Protein AF-A0A7C1MSL2-F1 (afdb_monomer)

Mean predicted aligned error: 13.47 Å

Structure (mmCIF, N/CA/C/O backbone):
data_AF-A0A7C1MSL2-F1
#
_entry.id   AF-A0A7C1MSL2-F1
#
loop_
_atom_site.group_PDB
_atom_site.id
_atom_site.type_symbol
_atom_site.label_atom_id
_atom_site.label_alt_id
_atom_site.label_comp_id
_atom_site.label_asym_id
_atom_site.label_entity_id
_atom_site.label_seq_id
_atom_site.pdbx_PDB_ins_code
_atom_site.Cartn_x
_atom_site.Cartn_y
_atom_site.Cartn_z
_atom_site.occupancy
_atom_site.B_iso_or_equiv
_atom_site.auth_seq_id
_atom_site.auth_comp_id
_atom_site.auth_asym_id
_atom_site.auth_atom_id
_atom_site.pdbx_PDB_model_num
ATOM 1 N N . MET A 1 1 ? 14.951 -1.643 2.857 1.00 70.31 1 MET A N 1
ATOM 2 C CA . MET A 1 1 ? 14.521 -2.609 1.813 1.00 70.31 1 MET A CA 1
ATOM 3 C C . MET A 1 1 ? 13.080 -3.110 1.980 1.00 70.31 1 MET A C 1
ATOM 5 O O . MET A 1 1 ? 12.316 -2.997 1.028 1.00 70.31 1 MET A O 1
ATOM 9 N N . LEU A 1 2 ? 12.665 -3.615 3.154 1.00 81.56 2 LEU A N 1
ATOM 10 C CA . LEU A 1 2 ? 11.317 -4.188 3.355 1.00 81.56 2 LEU A CA 1
ATOM 11 C C . LEU A 1 2 ? 10.167 -3.190 3.110 1.00 81.56 2 LEU A C 1
ATOM 13 O O . LEU A 1 2 ? 9.218 -3.515 2.404 1.00 81.56 2 LEU A O 1
ATOM 17 N N . SER A 1 3 ? 10.296 -1.954 3.607 1.00 85.75 3 SER A N 1
ATOM 18 C CA . SER A 1 3 ? 9.312 -0.878 3.386 1.00 85.75 3 SER A CA 1
ATOM 19 C C . SER A 1 3 ? 9.026 -0.636 1.896 1.00 85.75 3 SER A C 1
ATOM 21 O O . SER A 1 3 ? 7.871 -0.541 1.483 1.00 85.75 3 SER A O 1
ATOM 23 N N . ARG A 1 4 ? 10.066 -0.656 1.049 1.00 89.25 4 ARG A N 1
ATOM 24 C CA . ARG A 1 4 ? 9.909 -0.461 -0.398 1.00 89.25 4 ARG A CA 1
ATOM 25 C C . ARG A 1 4 ? 9.137 -1.603 -1.052 1.00 89.25 4 ARG A C 1
ATOM 27 O O . ARG A 1 4 ? 8.290 -1.346 -1.897 1.00 89.25 4 ARG A O 1
ATOM 34 N N . ARG A 1 5 ? 9.369 -2.849 -0.624 1.00 88.12 5 ARG A N 1
ATOM 35 C CA . ARG A 1 5 ? 8.608 -4.019 -1.099 1.00 88.12 5 ARG A CA 1
ATOM 36 C C . ARG A 1 5 ? 7.131 -3.942 -0.699 1.00 88.12 5 ARG A C 1
ATOM 38 O O . ARG A 1 5 ? 6.275 -4.275 -1.508 1.00 88.12 5 ARG A O 1
ATOM 45 N N . ILE A 1 6 ? 6.828 -3.450 0.505 1.00 88.00 6 ILE A N 1
ATOM 46 C CA . ILE A 1 6 ? 5.444 -3.226 0.958 1.00 88.00 6 ILE A CA 1
ATOM 47 C C . ILE A 1 6 ? 4.762 -2.140 0.112 1.00 88.00 6 ILE A C 1
ATOM 49 O O . ILE A 1 6 ? 3.626 -2.332 -0.310 1.00 88.00 6 ILE A O 1
ATOM 53 N N . GLN A 1 7 ? 5.455 -1.035 -0.187 1.00 89.50 7 GLN A N 1
ATOM 54 C CA . GLN A 1 7 ? 4.930 0.018 -1.067 1.00 89.50 7 GLN A CA 1
ATOM 55 C C . GLN A 1 7 ? 4.632 -0.503 -2.477 1.00 89.50 7 GLN A C 1
ATOM 57 O O . GLN A 1 7 ? 3.566 -0.218 -3.011 1.00 89.50 7 GLN A O 1
ATOM 62 N N . VAL A 1 8 ? 5.528 -1.311 -3.053 1.00 91.56 8 VAL A N 1
ATOM 63 C CA . VAL A 1 8 ? 5.292 -1.963 -4.353 1.00 91.56 8 VAL A CA 1
ATOM 64 C C . VAL A 1 8 ? 4.060 -2.861 -4.297 1.00 91.56 8 VAL A C 1
ATOM 66 O O . VAL A 1 8 ? 3.193 -2.752 -5.154 1.00 91.56 8 VAL A O 1
ATOM 69 N N . ALA A 1 9 ? 3.947 -3.712 -3.274 1.00 88.56 9 ALA A N 1
ATOM 70 C CA . ALA A 1 9 ? 2.794 -4.593 -3.117 1.00 88.56 9 ALA A CA 1
ATOM 71 C C . ALA A 1 9 ? 1.479 -3.808 -2.959 1.00 88.56 9 ALA A C 1
ATOM 73 O O . ALA A 1 9 ? 0.460 -4.223 -3.505 1.00 88.56 9 ALA A O 1
ATOM 74 N N . LYS A 1 10 ? 1.500 -2.666 -2.255 1.00 87.69 10 LYS A N 1
ATOM 75 C CA . LYS A 1 10 ? 0.353 -1.749 -2.159 1.00 87.69 10 LYS A CA 1
ATOM 76 C C . LYS A 1 10 ? -0.036 -1.224 -3.544 1.00 87.69 10 LYS A C 1
ATOM 78 O O . LYS A 1 10 ? -1.185 -1.388 -3.933 1.00 87.69 10 LYS A O 1
ATOM 83 N N . MET A 1 11 ? 0.925 -0.688 -4.297 1.00 90.00 11 MET A N 1
ATOM 84 C CA . MET A 1 11 ? 0.666 -0.127 -5.626 1.00 90.00 11 MET A CA 1
ATOM 85 C C . MET A 1 11 ? 0.165 -1.181 -6.627 1.00 90.00 11 MET A C 1
ATOM 87 O O . MET A 1 11 ? -0.762 -0.909 -7.383 1.00 90.00 11 MET A O 1
ATOM 91 N N . LEU A 1 12 ? 0.715 -2.400 -6.594 1.00 89.38 12 LEU A N 1
ATOM 92 C CA . LEU A 1 12 ? 0.239 -3.514 -7.426 1.00 89.38 12 LEU A CA 1
ATOM 93 C C . LEU A 1 12 ? -1.209 -3.910 -7.093 1.00 89.38 12 LEU A C 1
ATOM 95 O O . LEU A 1 12 ? -1.985 -4.214 -7.992 1.00 89.38 12 LEU A O 1
ATOM 99 N N . LEU A 1 13 ? -1.601 -3.885 -5.814 1.00 85.88 13 LEU A N 1
ATOM 100 C CA . LEU A 1 13 ? -2.986 -4.154 -5.399 1.00 85.88 13 LEU A CA 1
ATOM 101 C C . LEU A 1 13 ? -3.955 -3.011 -5.722 1.00 85.88 13 LEU A C 1
ATOM 103 O O . LEU A 1 13 ? -5.162 -3.238 -5.763 1.00 85.88 13 LEU A O 1
ATOM 107 N N . GLU A 1 14 ? -3.442 -1.796 -5.899 1.00 86.19 14 GLU A N 1
ATOM 108 C CA . GLU A 1 14 ? -4.195 -0.620 -6.349 1.00 86.19 14 GLU A CA 1
ATOM 109 C C . GLU A 1 14 ? -4.356 -0.577 -7.876 1.00 86.19 14 GLU A C 1
ATOM 111 O O . GLU A 1 14 ? -5.113 0.247 -8.375 1.00 86.19 14 GLU A O 1
ATOM 116 N N . GLY A 1 15 ? -3.710 -1.493 -8.607 1.00 87.75 15 GLY A N 1
ATOM 117 C CA . GLY A 1 15 ? -3.819 -1.603 -10.064 1.00 87.75 15 GLY A CA 1
ATOM 118 C C . GLY A 1 15 ? -2.826 -0.735 -10.840 1.00 87.75 15 GLY A C 1
ATOM 119 O O . GLY A 1 15 ? -2.987 -0.572 -12.045 1.00 87.75 15 GLY A O 1
ATOM 120 N N . HIS A 1 16 ? -1.799 -0.190 -10.181 1.00 90.75 16 HIS A N 1
ATOM 121 C CA . HIS A 1 16 ? -0.763 0.595 -10.853 1.00 90.75 16 HIS A CA 1
ATOM 122 C C . HIS A 1 16 ? 0.074 -0.243 -11.821 1.00 90.75 16 HIS A C 1
ATOM 124 O O . HIS A 1 16 ? 0.393 -1.407 -11.556 1.00 90.75 16 HIS A O 1
ATOM 130 N N . THR A 1 17 ? 0.501 0.386 -12.917 1.00 92.50 17 THR A N 1
ATOM 131 C CA . THR A 1 17 ? 1.346 -0.269 -13.921 1.00 92.50 17 THR A CA 1
ATOM 132 C C . THR A 1 17 ? 2.809 -0.346 -13.473 1.00 92.50 17 THR A C 1
ATOM 134 O O . THR A 1 17 ? 3.284 0.399 -12.612 1.00 92.50 17 THR A O 1
ATOM 137 N N . TYR A 1 18 ? 3.565 -1.256 -14.088 1.00 89.69 18 TYR A N 1
ATOM 138 C CA . TYR A 1 18 ? 4.982 -1.469 -13.785 1.00 89.69 18 TYR A CA 1
ATOM 139 C C . TYR A 1 18 ? 5.831 -0.202 -13.970 1.00 89.69 18 TYR A C 1
ATOM 141 O O . TYR A 1 18 ? 6.718 0.071 -13.156 1.00 89.69 18 TYR A O 1
ATOM 149 N N . ASP A 1 19 ? 5.540 0.588 -15.005 1.00 92.12 19 ASP A N 1
ATOM 150 C CA . ASP A 1 19 ? 6.243 1.838 -15.294 1.00 92.12 19 ASP A CA 1
ATOM 151 C C . ASP A 1 19 ? 5.968 2.925 -14.254 1.00 92.12 19 ASP A C 1
ATOM 153 O O . ASP A 1 19 ? 6.895 3.616 -13.826 1.00 92.12 19 ASP A O 1
ATOM 157 N N . GLU A 1 20 ? 4.727 3.053 -13.786 1.00 92.62 20 GLU A N 1
ATOM 158 C CA . GLU A 1 20 ? 4.366 4.000 -12.724 1.00 92.62 20 GLU A CA 1
ATOM 159 C C . GLU A 1 20 ? 5.094 3.677 -11.421 1.00 92.62 20 GLU A C 1
ATOM 161 O O . GLU A 1 20 ? 5.689 4.558 -10.791 1.00 92.62 20 GLU A O 1
ATOM 166 N N . ILE A 1 21 ? 5.105 2.396 -11.043 1.00 93.25 21 ILE A N 1
ATOM 167 C CA . ILE A 1 21 ? 5.804 1.912 -9.850 1.00 93.25 21 ILE A CA 1
ATOM 168 C C . ILE A 1 21 ? 7.302 2.184 -9.985 1.00 93.25 21 ILE A C 1
ATOM 170 O O . ILE A 1 21 ? 7.920 2.718 -9.062 1.00 93.25 21 ILE A O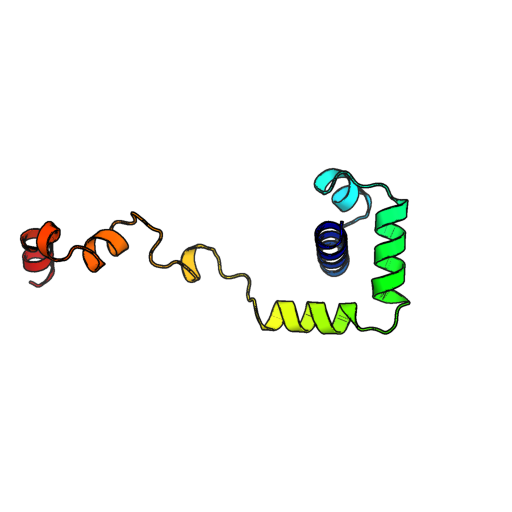 1
ATOM 174 N N . ARG A 1 22 ? 7.894 1.881 -11.144 1.00 93.50 22 ARG A N 1
ATOM 175 C CA . ARG A 1 22 ? 9.315 2.126 -11.412 1.00 93.50 22 ARG A CA 1
ATOM 176 C C . ARG A 1 22 ? 9.669 3.607 -11.339 1.00 93.50 22 ARG A C 1
ATOM 178 O O . ARG A 1 22 ? 10.666 3.941 -10.701 1.00 93.50 22 ARG A O 1
ATOM 185 N N . LYS A 1 23 ? 8.871 4.490 -11.945 1.00 93.06 23 LYS A N 1
ATOM 186 C CA . LYS A 1 23 ? 9.109 5.944 -11.940 1.00 93.06 23 LYS A CA 1
ATOM 187 C C . LYS A 1 23 ? 8.967 6.530 -10.536 1.00 93.06 23 LYS A C 1
ATOM 189 O O . LYS A 1 23 ? 9.865 7.230 -10.071 1.00 93.06 23 LYS A O 1
ATOM 194 N N . LYS A 1 24 ? 7.887 6.187 -9.829 1.00 93.12 24 LYS A N 1
ATOM 195 C CA . LYS A 1 24 ? 7.596 6.707 -8.483 1.00 93.12 24 LYS A CA 1
ATOM 196 C C . LYS A 1 24 ? 8.591 6.199 -7.448 1.00 93.12 24 LYS A C 1
ATOM 198 O O . LYS A 1 24 ? 9.048 6.948 -6.586 1.00 93.12 24 LYS A O 1
ATOM 203 N N . LEU A 1 25 ? 8.925 4.911 -7.526 1.00 91.12 25 LEU A N 1
ATOM 204 C CA . LEU A 1 25 ? 9.735 4.244 -6.522 1.00 91.12 25 LEU A CA 1
ATOM 205 C C . LEU A 1 25 ? 11.220 4.092 -6.918 1.00 91.12 25 LEU A C 1
ATOM 207 O O . LEU A 1 25 ? 12.015 3.611 -6.103 1.00 91.12 25 LEU A O 1
ATOM 211 N N . LYS A 1 26 ? 11.619 4.522 -8.121 1.00 92.50 26 LYS A N 1
ATOM 212 C CA . LYS A 1 26 ? 12.995 4.434 -8.652 1.00 92.50 26 LYS A CA 1
ATOM 213 C C . LYS A 1 26 ? 13.631 3.052 -8.429 1.00 92.50 26 LYS A C 1
ATOM 215 O O . LYS A 1 26 ? 14.748 2.938 -7.938 1.00 92.50 26 LYS A O 1
ATOM 220 N N . ILE A 1 27 ? 12.886 1.993 -8.741 1.00 91.31 27 ILE A N 1
ATOM 221 C CA . ILE A 1 27 ? 13.299 0.588 -8.563 1.00 91.31 27 ILE A CA 1
ATOM 222 C C . ILE A 1 27 ? 13.286 -0.159 -9.890 1.00 91.31 27 ILE A C 1
ATOM 224 O O . ILE A 1 27 ? 12.488 0.134 -10.774 1.00 91.31 27 ILE A O 1
ATOM 228 N N . GLY A 1 28 ? 14.164 -1.154 -10.012 1.00 92.12 28 GLY A N 1
ATOM 229 C CA . GLY A 1 28 ? 14.248 -2.005 -11.197 1.00 92.12 28 GLY A CA 1
ATOM 230 C C . GLY A 1 28 ? 13.027 -2.911 -11.388 1.00 92.12 28 GLY A C 1
ATOM 231 O O . GLY A 1 28 ? 12.373 -3.321 -10.427 1.00 92.12 28 GLY A O 1
ATOM 232 N N . VAL A 1 29 ? 12.772 -3.275 -12.648 1.00 91.44 29 VAL A N 1
ATOM 233 C CA . VAL A 1 29 ? 11.657 -4.146 -13.068 1.00 91.44 29 VAL A CA 1
ATOM 234 C C . VAL A 1 29 ? 11.734 -5.525 -12.404 1.00 91.44 29 VAL A C 1
ATOM 236 O O . VAL A 1 29 ? 10.718 -6.056 -11.959 1.00 91.44 29 VAL A O 1
ATOM 239 N N . ALA A 1 30 ? 12.944 -6.071 -12.248 1.00 92.44 30 ALA A N 1
ATOM 240 C CA . ALA A 1 30 ? 13.170 -7.351 -11.575 1.00 92.44 30 ALA A CA 1
ATOM 241 C C . ALA A 1 30 ? 12.630 -7.357 -10.133 1.00 92.44 30 ALA A C 1
ATOM 243 O O . ALA A 1 30 ? 12.023 -8.335 -9.696 1.00 92.44 30 ALA A O 1
ATOM 244 N N . THR A 1 31 ? 12.785 -6.244 -9.409 1.00 90.81 31 THR A N 1
ATOM 245 C CA . THR A 1 31 ? 12.294 -6.099 -8.034 1.00 90.81 31 THR A CA 1
ATOM 246 C C . THR A 1 31 ? 10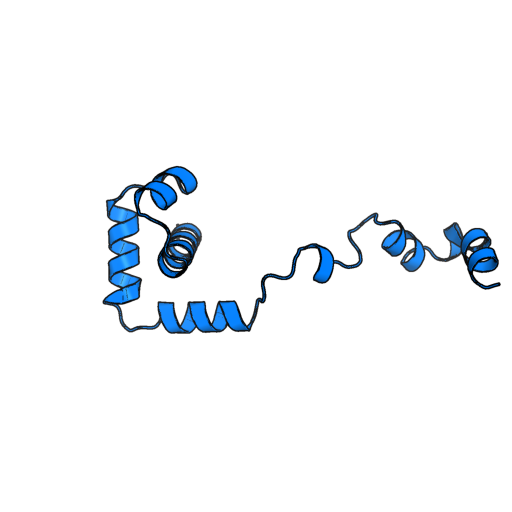.770 -6.080 -7.985 1.00 90.81 31 THR A C 1
ATOM 248 O O . THR A 1 31 ? 10.185 -6.716 -7.110 1.00 90.81 31 THR A O 1
ATOM 251 N N . VAL A 1 32 ? 10.120 -5.387 -8.925 1.00 92.12 32 VAL A N 1
ATOM 252 C CA . VAL A 1 32 ? 8.652 -5.359 -9.023 1.00 92.12 32 VAL A CA 1
ATOM 253 C C . VAL A 1 32 ? 8.117 -6.755 -9.347 1.00 92.12 32 VAL A C 1
ATOM 255 O O . VAL A 1 32 ? 7.233 -7.239 -8.645 1.00 92.12 32 VAL A O 1
ATOM 258 N N . SER A 1 33 ? 8.732 -7.450 -10.310 1.00 91.75 33 SER A N 1
ATOM 259 C CA . SER A 1 33 ? 8.350 -8.819 -10.680 1.00 91.75 33 SER A CA 1
ATOM 260 C C . SER A 1 33 ? 8.529 -9.818 -9.530 1.00 91.75 33 SER A C 1
ATOM 262 O O . SER A 1 33 ? 7.679 -10.681 -9.320 1.00 91.75 33 SER A O 1
ATOM 264 N N . GLN A 1 34 ? 9.596 -9.706 -8.729 1.00 90.31 34 GLN A N 1
ATOM 265 C CA . GLN A 1 34 ? 9.741 -10.552 -7.539 1.00 90.31 34 GLN A CA 1
ATOM 266 C C . GLN A 1 34 ? 8.634 -10.304 -6.510 1.00 90.31 34 GLN A C 1
ATOM 268 O O . GLN A 1 34 ? 8.089 -11.262 -5.961 1.00 90.31 34 GLN A O 1
ATOM 273 N N . VAL A 1 35 ? 8.284 -9.038 -6.263 1.00 89.94 35 VAL A N 1
ATOM 274 C CA . VAL A 1 35 ? 7.204 -8.693 -5.328 1.00 89.94 35 VAL A CA 1
ATOM 275 C C . VAL A 1 35 ? 5.855 -9.188 -5.847 1.00 89.94 35 VAL A C 1
ATOM 277 O O . VAL A 1 35 ? 5.086 -9.745 -5.067 1.00 89.94 35 VAL A O 1
ATOM 280 N N . GLU A 1 36 ? 5.587 -9.067 -7.148 1.00 88.56 36 GLU A N 1
ATOM 281 C CA . GLU A 1 36 ? 4.389 -9.628 -7.776 1.00 88.56 36 GLU A CA 1
ATOM 282 C C . GLU A 1 36 ? 4.323 -11.151 -7.588 1.00 88.56 36 GLU A C 1
ATOM 284 O O . GLU A 1 36 ? 3.321 -11.676 -7.097 1.00 88.56 36 GLU A O 1
ATOM 289 N N . LYS A 1 37 ? 5.410 -11.869 -7.898 1.00 88.25 37 LYS A N 1
ATOM 290 C CA . LYS A 1 37 ? 5.477 -13.325 -7.704 1.00 88.25 37 LYS A CA 1
ATOM 291 C C . LYS A 1 37 ? 5.175 -13.706 -6.257 1.00 88.25 37 LYS A C 1
ATOM 293 O O . LYS A 1 37 ? 4.400 -14.629 -6.027 1.00 88.25 37 LYS A O 1
ATOM 298 N N . TRP A 1 38 ? 5.721 -12.993 -5.277 1.00 85.75 38 TRP A N 1
ATOM 299 C CA . TRP A 1 38 ? 5.436 -13.259 -3.862 1.00 85.75 38 TRP A CA 1
ATOM 300 C C . TRP A 1 38 ? 4.000 -12.927 -3.459 1.00 85.75 38 TRP A C 1
ATOM 302 O O . TRP A 1 38 ? 3.428 -13.607 -2.607 1.00 85.75 38 TRP A O 1
ATOM 312 N N . LEU A 1 39 ? 3.414 -11.896 -4.065 1.00 82.06 39 LEU A N 1
ATOM 313 C CA . LEU A 1 39 ? 2.058 -11.453 -3.773 1.00 82.06 39 LEU A CA 1
ATOM 314 C C . LEU A 1 39 ? 1.001 -12.431 -4.306 1.00 82.06 39 LEU A C 1
ATOM 316 O O . LEU A 1 39 ? 0.038 -12.719 -3.592 1.00 82.06 39 LEU A O 1
ATOM 320 N N . PHE A 1 40 ? 1.184 -12.935 -5.531 1.00 78.00 40 PHE A N 1
ATOM 321 C CA . PHE A 1 40 ? 0.197 -13.773 -6.224 1.00 78.00 40 PHE A CA 1
ATOM 322 C C . PHE A 1 40 ? 0.494 -15.272 -6.168 1.00 78.00 40 PHE A C 1
ATOM 324 O O . PHE A 1 40 ? -0.440 -16.063 -6.083 1.00 78.00 40 PHE A O 1
ATOM 331 N N . ARG A 1 41 ? 1.771 -15.670 -6.222 1.00 76.88 41 ARG A N 1
ATOM 332 C CA . ARG A 1 41 ? 2.194 -17.085 -6.229 1.00 76.88 41 ARG A CA 1
ATOM 333 C C . ARG A 1 41 ? 2.708 -17.570 -4.872 1.00 76.88 41 ARG A C 1
ATOM 335 O O . ARG A 1 41 ? 2.920 -18.763 -4.698 1.00 76.88 41 ARG A O 1
ATOM 342 N N . GLY A 1 42 ? 2.943 -16.663 -3.923 1.00 70.25 42 GLY A N 1
ATOM 343 C CA . GLY A 1 42 ? 3.290 -17.019 -2.547 1.00 70.25 42 GLY A CA 1
ATOM 344 C C . GLY A 1 42 ? 2.081 -17.513 -1.745 1.00 70.25 42 GLY A C 1
ATOM 345 O O . GLY A 1 42 ? 0.949 -17.493 -2.220 1.00 70.25 42 GLY A O 1
ATOM 346 N N . SER A 1 43 ? 2.306 -17.891 -0.485 1.00 63.44 43 SER A N 1
ATOM 347 C CA . SER A 1 43 ? 1.334 -18.524 0.430 1.00 63.44 43 SER A CA 1
ATOM 348 C C . SER A 1 43 ? 0.139 -17.641 0.861 1.00 63.44 43 SER A C 1
ATOM 350 O O . SER A 1 43 ? -0.422 -17.827 1.938 1.00 63.44 43 SER A O 1
ATOM 352 N N . GLY A 1 44 ? -0.229 -16.609 0.094 1.00 65.00 44 GLY A N 1
ATOM 353 C CA . GLY A 1 44 ? -1.380 -15.733 0.356 1.00 65.00 44 GLY A CA 1
ATOM 354 C C . GLY A 1 44 ? -1.245 -14.793 1.567 1.00 65.00 44 GLY A C 1
ATOM 355 O O . GLY A 1 44 ? -2.128 -13.963 1.808 1.00 65.00 44 GLY A O 1
ATOM 356 N N . GLY A 1 45 ? -0.138 -14.866 2.316 1.00 65.88 45 GLY A N 1
ATOM 357 C CA . GLY A 1 45 ? 0.086 -14.089 3.541 1.00 65.88 45 GLY A CA 1
ATOM 358 C C . GLY A 1 45 ? 0.071 -12.574 3.319 1.00 65.88 45 GLY A C 1
ATOM 359 O O . GLY A 1 45 ? -0.528 -11.837 4.106 1.00 65.88 45 GLY A O 1
ATOM 360 N N . TYR A 1 46 ? 0.649 -12.098 2.212 1.00 66.88 46 TYR A N 1
ATOM 361 C CA . TYR A 1 46 ? 0.674 -10.669 1.884 1.00 66.88 46 TYR A CA 1
ATOM 362 C C . TYR A 1 46 ? -0.719 -10.120 1.569 1.00 66.88 46 TYR A C 1
ATOM 364 O O . TYR A 1 46 ? -1.096 -9.088 2.119 1.00 66.88 46 TYR A O 1
ATOM 372 N N . LYS A 1 47 ? -1.534 -10.841 0.787 1.00 67.12 47 LYS A N 1
ATOM 373 C CA . LYS A 1 47 ? -2.920 -10.442 0.487 1.00 67.12 47 LYS A CA 1
ATOM 374 C C . LYS A 1 47 ? -3.758 -10.328 1.766 1.00 67.12 47 LYS A C 1
ATOM 376 O O . LYS A 1 47 ?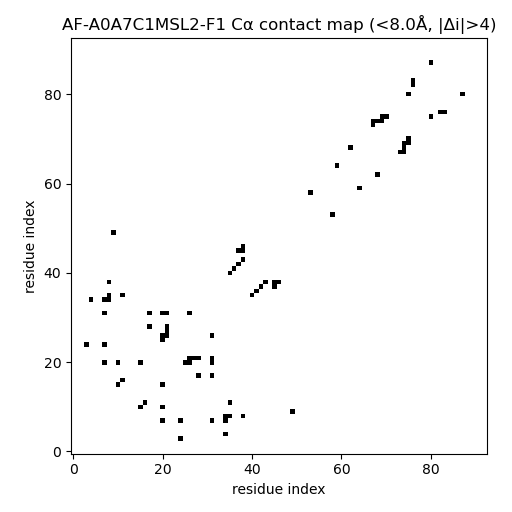 -4.458 -9.332 1.957 1.00 67.12 47 LYS A O 1
ATOM 381 N N . LYS A 1 48 ? -3.641 -11.301 2.680 1.00 68.12 48 LYS A N 1
ATOM 382 C CA . LYS A 1 48 ? -4.341 -11.293 3.981 1.00 68.12 48 LYS A CA 1
ATOM 383 C C . LYS A 1 48 ? -3.870 -10.144 4.878 1.00 68.12 48 LYS A C 1
ATOM 385 O O . LYS A 1 48 ? -4.692 -9.471 5.498 1.00 68.12 48 LYS A O 1
ATOM 390 N N . THR A 1 49 ? -2.564 -9.888 4.912 1.00 68.06 49 THR A N 1
ATOM 391 C CA . THR A 1 49 ? -1.964 -8.828 5.736 1.00 68.06 49 THR A CA 1
ATOM 392 C C . THR A 1 49 ? -2.330 -7.443 5.219 1.00 68.06 49 THR A C 1
ATOM 394 O O . THR A 1 49 ? -2.732 -6.593 6.008 1.00 68.06 49 THR A O 1
ATOM 397 N N . ILE A 1 50 ? -2.284 -7.225 3.903 1.00 68.38 50 ILE A N 1
ATOM 398 C CA . ILE A 1 50 ? -2.618 -5.935 3.291 1.00 68.38 50 ILE A CA 1
ATOM 399 C C . ILE A 1 50 ? -4.125 -5.659 3.385 1.00 68.38 50 ILE A C 1
ATOM 401 O O . ILE A 1 50 ? -4.514 -4.541 3.722 1.00 68.38 50 ILE A O 1
ATOM 405 N N . LYS A 1 51 ? -4.988 -6.673 3.208 1.00 69.69 51 LYS A N 1
ATOM 406 C CA . LYS A 1 51 ? -6.438 -6.536 3.448 1.00 69.69 51 LYS A CA 1
ATOM 407 C C . LYS A 1 51 ? -6.741 -6.190 4.913 1.00 69.69 51 LYS A C 1
ATOM 409 O O . LYS A 1 51 ? -7.545 -5.298 5.176 1.00 69.69 51 LYS A O 1
ATOM 414 N N . LYS A 1 52 ? -6.054 -6.832 5.869 1.00 65.06 52 LYS A N 1
ATOM 415 C CA . LYS A 1 52 ? -6.131 -6.487 7.303 1.00 65.06 52 LYS A CA 1
ATOM 416 C C . LYS A 1 52 ? -5.624 -5.065 7.573 1.00 65.06 52 LYS A C 1
ATOM 418 O O . LYS A 1 52 ? -6.171 -4.388 8.437 1.00 65.06 52 LYS A O 1
ATOM 423 N N . TYR A 1 53 ? -4.620 -4.604 6.829 1.00 64.81 53 TYR A N 1
ATOM 424 C CA . TYR A 1 53 ? -4.092 -3.245 6.940 1.00 64.81 53 TYR A CA 1
ATOM 425 C C . TYR A 1 53 ? -5.092 -2.197 6.431 1.00 64.81 53 TYR A C 1
ATOM 427 O O . TYR A 1 53 ? -5.365 -1.252 7.164 1.00 64.81 53 TYR A O 1
ATOM 435 N N . LYS A 1 54 ? -5.723 -2.408 5.261 1.00 63.12 54 LYS A N 1
ATOM 436 C CA . LYS A 1 54 ? -6.800 -1.534 4.739 1.00 63.12 54 LYS A CA 1
ATOM 437 C C . LYS A 1 54 ? -7.992 -1.426 5.699 1.00 63.12 54 LYS A C 1
ATOM 439 O O . LYS A 1 54 ? -8.567 -0.357 5.839 1.00 63.12 54 LYS A O 1
ATOM 444 N N . GLY A 1 55 ? -8.354 -2.516 6.382 1.00 62.06 55 GLY A N 1
ATOM 445 C CA . GLY A 1 55 ? -9.442 -2.499 7.369 1.00 62.06 55 GLY A CA 1
ATOM 446 C C . GLY A 1 55 ? -9.092 -1.791 8.684 1.00 62.06 55 GLY A C 1
ATOM 447 O O . GLY A 1 55 ? -9.975 -1.237 9.330 1.00 62.06 55 GLY A O 1
ATOM 448 N N . LYS A 1 56 ? -7.814 -1.802 9.091 1.00 57.19 56 LYS A N 1
ATOM 449 C CA . LYS A 1 56 ? -7.349 -1.188 10.351 1.00 57.19 56 LYS A CA 1
ATOM 450 C C . LYS A 1 56 ? -6.953 0.277 10.210 1.00 57.19 56 LYS A C 1
ATOM 452 O O . LYS A 1 56 ? -7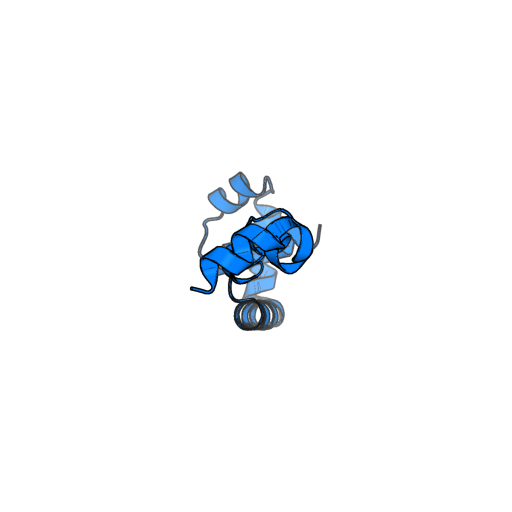.129 1.050 11.146 1.00 57.19 56 LYS A O 1
ATOM 457 N N . TYR A 1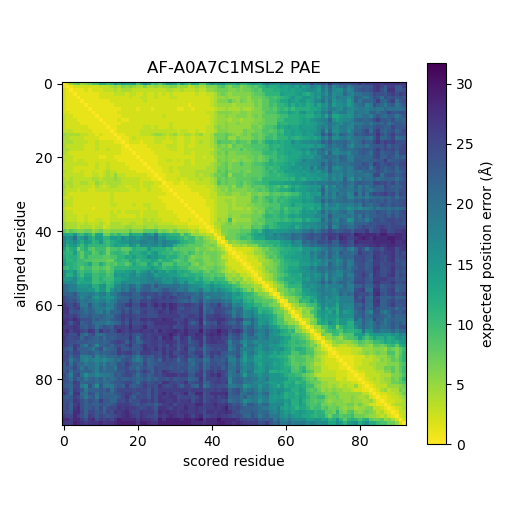 57 ? -6.424 0.647 9.054 1.00 53.12 57 TYR A N 1
ATOM 458 C CA . TYR A 1 57 ? -6.071 2.010 8.709 1.00 53.12 57 TYR A CA 1
ATOM 459 C C . TYR A 1 57 ? -6.918 2.387 7.499 1.00 53.12 57 T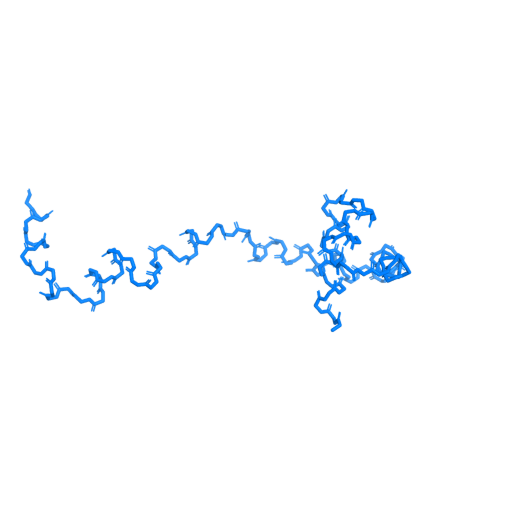YR A C 1
ATOM 461 O O . TYR A 1 57 ? -6.455 2.297 6.364 1.00 53.12 57 TYR A O 1
ATOM 469 N N . LYS A 1 58 ? -8.172 2.801 7.745 1.00 53.91 58 LYS A N 1
ATOM 470 C CA . LYS A 1 58 ? -8.828 3.711 6.800 1.00 53.91 58 LYS A CA 1
ATOM 471 C C . LYS A 1 58 ? -7.846 4.856 6.572 1.00 53.91 58 LYS A C 1
ATOM 473 O O . LYS A 1 58 ? -7.194 5.282 7.532 1.00 53.91 58 LYS A O 1
ATOM 478 N N . GLU A 1 59 ? -7.682 5.262 5.321 1.00 57.03 59 GLU A N 1
ATOM 479 C CA . GLU A 1 59 ? -6.927 6.451 4.950 1.00 57.03 59 GLU A CA 1
ATOM 480 C C . GLU A 1 59 ? -7.652 7.620 5.615 1.00 57.03 59 GLU A C 1
ATOM 482 O O . GLU A 1 59 ? -8.602 8.167 5.081 1.00 57.03 59 GLU A O 1
ATOM 487 N N . LYS A 1 60 ? -7.335 7.861 6.889 1.00 49.72 60 LYS A N 1
ATOM 488 C CA . LYS A 1 60 ? -7.779 9.052 7.576 1.00 49.72 60 LYS A CA 1
ATOM 489 C C . LYS A 1 60 ? -7.027 10.141 6.849 1.00 49.72 60 LYS A C 1
ATOM 491 O O . LYS A 1 60 ? -5.797 10.171 6.968 1.00 49.72 60 LYS A O 1
ATOM 496 N N . ASP A 1 61 ? -7.745 10.973 6.104 1.00 49.72 61 ASP A N 1
ATOM 497 C CA . ASP A 1 61 ? -7.246 12.290 5.745 1.00 49.72 61 ASP A CA 1
ATOM 498 C C . ASP A 1 61 ? -6.544 12.837 6.990 1.00 49.72 61 ASP A C 1
ATOM 500 O O . ASP A 1 61 ? -7.062 12.698 8.106 1.00 49.72 61 ASP A O 1
ATOM 504 N N . GLU A 1 62 ? -5.322 13.357 6.856 1.00 50.12 62 GLU A N 1
ATOM 505 C CA . GLU A 1 62 ? -4.549 13.833 8.016 1.00 50.12 62 GLU A CA 1
ATOM 506 C C . GLU A 1 62 ? -5.390 14.785 8.895 1.00 50.12 62 GLU A C 1
ATOM 508 O O . GLU A 1 62 ? -5.251 14.799 10.119 1.00 50.12 62 GLU A O 1
ATOM 513 N N . PHE A 1 63 ? -6.366 15.448 8.270 1.00 45.81 63 PHE A N 1
ATOM 514 C CA . PHE A 1 63 ? -7.448 16.227 8.856 1.00 45.81 63 PHE A CA 1
ATOM 515 C C . PHE A 1 63 ? -8.340 15.471 9.872 1.00 45.81 63 PHE A C 1
ATOM 517 O O . PHE A 1 63 ? -8.554 15.967 10.975 1.00 45.81 63 PHE A O 1
ATOM 524 N N . GLU A 1 64 ? -8.818 14.253 9.577 1.00 52.28 64 GLU A N 1
ATOM 525 C CA . GLU A 1 64 ? -9.690 13.470 10.479 1.00 52.28 64 GLU A CA 1
ATOM 526 C C . GLU A 1 64 ? -8.935 12.824 11.652 1.00 52.28 64 GLU A C 1
ATOM 528 O O . GLU A 1 64 ? -9.510 12.539 12.708 1.00 52.28 64 GLU A O 1
ATOM 533 N N . LYS A 1 65 ? -7.641 12.524 11.484 1.00 49.22 65 LYS A N 1
ATOM 534 C CA . LYS A 1 65 ? -6.836 11.873 12.535 1.00 49.22 65 LYS A CA 1
ATOM 535 C C . LYS A 1 65 ? -6.272 12.874 13.538 1.00 49.22 65 LYS A C 1
ATOM 537 O O . LYS A 1 65 ? -6.147 12.540 14.716 1.00 49.22 65 LYS A O 1
ATOM 542 N N . TYR A 1 66 ? -5.950 14.071 13.059 1.00 50.12 66 TYR A N 1
ATOM 543 C CA . TYR A 1 66 ? -5.380 15.175 13.817 1.00 50.12 66 TYR A CA 1
ATOM 544 C C . TYR A 1 66 ? -6.311 16.386 13.746 1.00 50.12 66 TYR A C 1
ATOM 546 O O . TYR A 1 66 ? -5.867 17.480 13.417 1.00 50.12 66 TYR A O 1
ATOM 554 N N . GLY A 1 67 ? -7.584 16.226 14.136 1.00 51.50 67 GLY A N 1
ATOM 555 C CA . GLY A 1 67 ? -8.512 17.360 14.325 1.00 51.50 67 GLY A CA 1
ATOM 556 C C . GLY A 1 67 ? -7.963 18.460 15.253 1.00 51.50 67 GLY A C 1
ATOM 557 O O . GLY A 1 67 ? -8.494 19.553 15.340 1.00 51.50 67 GLY A O 1
ATOM 558 N N . HIS A 1 68 ? -6.832 18.198 15.904 1.00 56.28 68 HIS A N 1
ATOM 559 C CA . HIS A 1 68 ? -5.902 19.211 16.345 1.00 56.28 68 HIS A CA 1
ATOM 560 C C . HIS A 1 68 ? -4.514 18.982 15.730 1.00 56.28 68 HIS A C 1
ATOM 562 O O . HIS A 1 68 ? -3.715 18.210 16.270 1.00 56.28 68 HIS A O 1
ATOM 568 N N . VAL A 1 69 ? -4.180 19.674 14.641 1.00 67.38 69 VAL A N 1
ATOM 569 C CA . VAL A 1 69 ? -2.766 19.800 14.263 1.00 67.38 69 VAL A CA 1
ATOM 570 C C . VAL A 1 69 ? -2.048 20.597 15.363 1.00 67.38 69 VAL A C 1
ATOM 572 O O . VAL A 1 69 ? -2.647 21.536 15.912 1.00 67.38 69 VAL A O 1
ATOM 575 N N . PRO A 1 70 ? -0.804 20.245 15.740 1.00 58.66 70 PRO A N 1
ATOM 576 C CA . PRO A 1 70 ? -0.026 21.071 16.657 1.00 58.66 70 PRO A CA 1
ATOM 577 C C . PRO A 1 70 ? 0.036 22.495 16.094 1.00 58.66 70 PRO A C 1
ATOM 579 O O . PRO A 1 70 ? 0.259 22.682 14.902 1.00 58.66 70 PRO A O 1
ATOM 582 N N . PHE A 1 71 ? -0.225 23.484 16.950 1.00 61.59 71 PHE A N 1
ATOM 583 C CA . PHE A 1 71 ? -0.346 24.905 16.590 1.00 61.59 71 PHE A CA 1
ATOM 584 C C . PHE A 1 71 ? -1.584 25.322 15.762 1.00 61.59 71 PHE A C 1
ATOM 586 O O . PHE A 1 71 ? -1.667 26.482 15.368 1.00 61.59 71 PHE A O 1
ATOM 593 N N . SER A 1 72 ? -2.596 24.465 15.553 1.00 70.38 72 SER A N 1
ATOM 594 C CA . SER A 1 72 ? -3.907 24.952 15.067 1.00 70.38 72 SER A CA 1
ATOM 595 C C . SER A 1 72 ? -4.590 25.8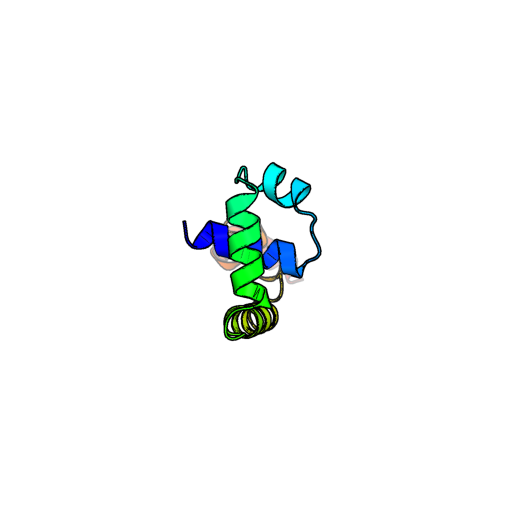56 16.086 1.00 70.38 72 SER A C 1
ATOM 597 O O . SER A 1 72 ? -4.464 25.653 17.295 1.00 70.38 72 SER A O 1
ATOM 599 N N . ARG A 1 73 ? -5.403 26.802 15.599 1.00 70.19 73 ARG A N 1
ATOM 600 C CA . ARG A 1 73 ? -6.197 27.717 16.435 1.00 70.19 73 ARG A CA 1
ATOM 601 C C . ARG A 1 73 ? -7.028 26.970 17.483 1.00 70.19 73 ARG A C 1
ATOM 603 O O . ARG A 1 73 ? -7.058 27.370 18.642 1.00 70.19 73 ARG A O 1
ATOM 610 N N . GLU A 1 74 ? -7.628 25.848 17.101 1.00 71.56 74 GLU A N 1
ATOM 611 C CA . GLU A 1 74 ? -8.402 24.999 18.010 1.00 71.56 74 GLU A CA 1
ATOM 612 C C . GLU A 1 74 ? -7.514 24.291 19.046 1.00 71.56 74 GLU A C 1
ATOM 614 O O . GLU A 1 74 ? -7.889 24.185 20.215 1.00 71.56 74 GLU A O 1
ATOM 619 N N . TRP A 1 75 ? -6.313 23.836 18.666 1.00 74.25 75 TRP A N 1
ATOM 620 C CA . TRP A 1 75 ? -5.399 23.140 19.584 1.00 74.25 75 TRP A CA 1
ATOM 621 C C . TRP A 1 75 ? -4.809 24.068 20.632 1.00 74.25 75 TRP A C 1
ATOM 623 O O . TRP A 1 75 ? -4.765 23.716 21.813 1.00 74.25 75 TRP A O 1
ATOM 633 N N . VAL A 1 76 ? -4.402 25.270 20.222 1.00 75.94 76 VAL A N 1
ATOM 634 C CA . VAL A 1 76 ? -3.869 26.273 21.150 1.00 75.94 76 VAL A CA 1
ATOM 635 C C . VAL A 1 76 ? -4.972 26.723 22.113 1.00 75.94 76 VAL A C 1
ATOM 637 O O . VAL A 1 76 ? -4.726 26.805 23.316 1.00 75.94 76 VAL A O 1
ATOM 640 N N . ARG A 1 77 ? -6.210 26.890 21.626 1.00 76.25 77 ARG A N 1
ATOM 641 C CA . ARG A 1 77 ? -7.379 27.226 22.456 1.00 76.25 77 ARG A CA 1
ATOM 642 C C . ARG A 1 77 ? -7.667 26.178 23.536 1.00 76.25 77 ARG A C 1
ATOM 644 O O . ARG A 1 77 ? -8.007 26.542 24.659 1.00 76.25 77 ARG A O 1
ATOM 651 N N . LYS A 1 78 ? -7.491 24.889 23.223 1.00 75.00 78 LYS A N 1
ATOM 652 C CA . LYS A 1 78 ? -7.702 23.774 24.163 1.00 75.00 78 LYS A CA 1
A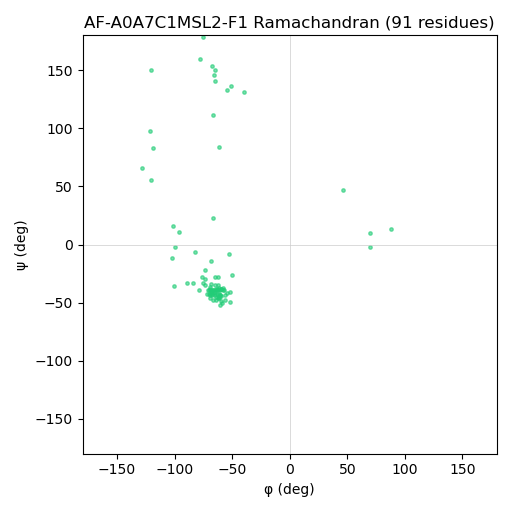TOM 653 C C . LYS A 1 78 ? -6.537 23.570 25.137 1.00 75.00 78 LYS A C 1
ATOM 655 O O . LYS A 1 78 ? -6.772 23.273 26.304 1.00 75.00 78 LYS A O 1
ATOM 660 N N . LYS A 1 79 ? -5.290 23.714 24.673 1.00 79.56 79 LYS A N 1
ATOM 661 C CA . LYS A 1 79 ? -4.083 23.533 25.502 1.00 79.56 79 LYS A CA 1
ATOM 662 C C . LYS A 1 79 ? -3.838 24.714 26.447 1.00 79.56 79 LYS A C 1
ATOM 664 O O . LYS A 1 79 ? -3.340 24.512 27.550 1.00 79.56 79 LYS A O 1
ATOM 669 N N . TYR A 1 80 ? -4.203 25.924 26.026 1.00 80.69 80 TYR A N 1
ATOM 670 C CA . TYR A 1 80 ? -3.961 27.168 26.753 1.00 80.69 80 TYR A CA 1
ATOM 671 C C . TYR A 1 80 ? -5.253 27.989 26.916 1.00 80.69 80 TYR A C 1
ATOM 673 O O . TYR A 1 80 ? -5.364 29.093 26.378 1.00 80.69 80 TYR A O 1
ATOM 681 N N . PRO A 1 81 ? -6.242 27.489 27.680 1.00 75.44 81 PRO A N 1
ATOM 682 C CA . PRO A 1 81 ? -7.555 28.128 27.801 1.00 75.44 81 PRO A CA 1
ATOM 683 C C . PRO A 1 81 ? -7.494 29.535 28.416 1.00 75.44 81 PRO A C 1
ATOM 685 O O . PRO A 1 81 ? -8.326 30.378 28.086 1.00 75.44 81 PRO A O 1
ATOM 688 N N . LEU A 1 82 ? -6.490 29.807 29.260 1.00 81.00 82 LEU A N 1
ATOM 689 C CA . LEU A 1 82 ? -6.279 31.108 29.902 1.00 81.00 82 LEU A CA 1
ATOM 690 C C . LEU A 1 82 ? -5.848 32.198 28.913 1.00 81.00 82 LEU A C 1
ATOM 692 O O . LEU A 1 82 ? -6.299 33.331 29.026 1.00 81.00 82 LEU A O 1
ATOM 696 N N . HIS A 1 83 ? -5.036 31.864 27.904 1.00 80.94 83 HIS A N 1
ATOM 697 C CA . HIS A 1 83 ? -4.631 32.827 26.872 1.00 80.94 83 HIS A CA 1
ATOM 698 C C . HIS A 1 83 ? -5.819 33.291 26.019 1.00 80.94 83 HIS A C 1
ATOM 700 O O . HIS A 1 83 ? -5.833 34.413 25.524 1.00 80.94 83 HIS A O 1
ATOM 706 N N . TYR A 1 84 ? -6.838 32.442 25.888 1.00 79.81 84 TYR A N 1
ATOM 707 C CA . TYR A 1 84 ? -8.069 32.747 25.169 1.00 79.81 84 TYR A CA 1
ATOM 708 C C . TYR A 1 84 ? -9.221 33.107 26.110 1.00 79.81 84 TYR A C 1
ATOM 710 O O . TYR A 1 84 ? -10.354 33.096 25.655 1.00 79.81 84 TYR A O 1
ATOM 718 N N . LEU A 1 85 ? -8.987 33.437 27.389 1.00 78.38 85 LEU A N 1
ATOM 719 C CA . LEU A 1 85 ? -10.056 33.695 28.371 1.00 78.38 85 LEU A CA 1
ATOM 720 C C . LEU A 1 85 ? -11.085 34.718 27.879 1.00 78.38 85 LEU A C 1
ATOM 722 O O . LEU A 1 85 ? -12.277 34.432 27.893 1.00 78.38 85 LEU A O 1
ATOM 726 N N . ILE A 1 86 ? -10.616 35.868 27.383 1.00 79.56 86 ILE A N 1
ATOM 727 C CA . ILE A 1 86 ? -11.476 36.937 26.850 1.00 79.56 86 ILE A CA 1
ATOM 728 C C . ILE A 1 86 ? -12.228 36.437 25.612 1.00 79.56 86 ILE A C 1
ATOM 730 O O . ILE A 1 86 ? -13.445 36.563 25.520 1.00 79.56 86 ILE A O 1
ATOM 734 N N . SE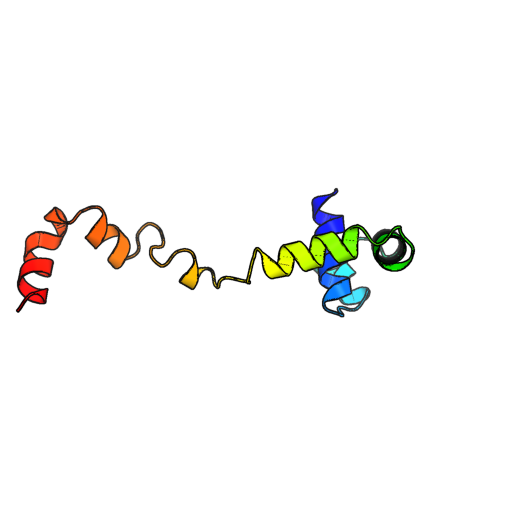R A 1 87 ? -11.510 35.799 24.686 1.00 75.12 87 SER A N 1
ATOM 735 C CA . SER A 1 87 ? -12.092 35.273 23.449 1.00 75.12 87 SER A CA 1
ATOM 736 C C . SER A 1 87 ? -13.110 34.152 23.712 1.00 75.12 87 SER A C 1
ATOM 738 O O . SER A 1 87 ? -14.106 34.062 23.009 1.00 75.12 87 SER A O 1
ATOM 740 N N . ASN A 1 88 ? -12.889 33.324 24.738 1.00 76.81 88 ASN A N 1
ATOM 741 C CA . ASN A 1 88 ? -13.769 32.248 25.190 1.00 76.81 88 ASN A CA 1
ATOM 742 C C . ASN A 1 88 ? -15.007 32.770 25.916 1.00 76.81 88 ASN A C 1
ATOM 744 O O . ASN A 1 88 ? -16.061 32.157 25.796 1.00 76.81 88 ASN A O 1
ATOM 748 N N . LEU A 1 89 ? -14.885 33.864 26.672 1.00 79.50 89 LEU A N 1
ATOM 749 C CA . LEU A 1 89 ? -16.022 34.499 27.337 1.00 79.50 89 LEU A CA 1
ATOM 750 C C . LEU A 1 89 ? -16.984 35.128 26.323 1.00 79.50 89 LEU A C 1
ATOM 752 O O . LEU A 1 89 ? -18.194 35.046 26.502 1.00 79.50 89 LEU A O 1
ATOM 756 N N . ILE A 1 90 ? -16.434 35.737 25.269 1.00 79.44 90 ILE A N 1
ATOM 757 C CA . ILE A 1 90 ? -17.200 36.374 24.191 1.00 79.44 90 ILE A CA 1
ATOM 758 C C . ILE A 1 90 ? -17.913 35.329 23.323 1.00 79.44 90 ILE A C 1
ATOM 760 O O . ILE A 1 90 ? -19.065 35.533 22.972 1.00 79.44 90 ILE A O 1
ATOM 764 N N . ASP A 1 91 ? -17.268 34.194 23.032 1.00 70.81 91 ASP A N 1
ATOM 765 C CA . ASP A 1 91 ? -17.860 33.087 22.254 1.00 70.81 91 ASP A CA 1
ATOM 766 C C . ASP A 1 91 ? -18.993 32.343 22.989 1.00 70.81 91 ASP A C 1
ATOM 768 O O . ASP A 1 91 ? -19.693 31.530 22.394 1.00 70.81 91 ASP A O 1
ATOM 772 N N . LYS A 1 92 ? -19.133 32.544 24.307 1.00 60.75 92 LYS A N 1
ATOM 773 C CA . LYS A 1 92 ? -20.086 31.812 25.161 1.00 60.75 92 LYS A CA 1
ATOM 774 C C . LYS A 1 92 ? -21.409 32.565 25.376 1.00 60.75 92 LYS A C 1
ATOM 776 O O . LYS A 1 92 ? -22.176 32.176 26.259 1.00 60.75 92 LYS A O 1
ATOM 781 N N . LYS A 1 93 ? -21.653 33.640 24.626 1.00 50.59 93 LYS A N 1
ATOM 782 C CA . LYS A 1 93 ? -22.861 34.470 24.685 1.00 50.59 93 LYS A CA 1
ATOM 783 C C . LYS A 1 93 ? -23.602 34.403 23.357 1.00 50.59 93 LYS A C 1
ATOM 785 O O . LYS A 1 93 ? -24.846 34.326 23.415 1.00 50.59 93 LYS A O 1
#

pLDDT: mean 76.01, std 14.02, range [45.81, 93.5]

Nearest PDB structures (foldseek):
  3g1c-assembly1_A-2  TM=9.379E-01  e=1.189E-02  Lachnospira eligens ATCC 27750
  3frw-assembly1_A  TM=9.339E-01  e=1.885E-02  Blautia obeum ATCC 29174
  3frw-assembly2_D  TM=9.258E-01  e=1.885E-02  Blautia obeum ATCC 29174
  3kor-assembly1_A  TM=9.177E-01  e=7.517E-02  Staphylococcus aureus subsp. aureus USA300_TCH1516
  7z1z-assembly1_B  TM=5.774E-01  e=9.510E+00  Visna/maedi virus EV1 KV1772

Radius of gyration: 22.1 Å; Cα contacts (8 Å, |Δi|>4): 45; chains: 1; bounding box: 37×56×45 Å

Solvent-accessible surface area (backbone atoms only — not comparable to full-atom values): 5598 Å² total; per-residue (Å²): 114,68,68,59,52,53,50,49,50,50,40,54,75,72,69,55,52,73,66,58,53,28,68,77,66,73,48,61,68,69,60,54,52,52,45,48,46,50,48,73,74,36,92,46,58,58,55,55,51,51,53,53,42,53,72,72,50,63,86,58,53,69,62,75,74,36,80,53,45,90,83,32,76,69,34,46,45,68,77,40,49,74,84,35,42,69,62,52,59,61,73,73,113

Secondary structure (DSSP, 8-state):
-HHHHHHHHHHHHTT--HHHHHHHHT--HHHHHHHHHHHHTS-SHHHHHHHHHHHH-----HHHH-SS-TT-HHHHHHH-TTTTHHHHHHTT-

Sequence (93 aa):
MLSRRIQVAKMLLEGHTYDEIRKKLKIGVATVSQVEKWLFRGSGGYKKTIKKYKGKYKEKDEFEKYGHVPFSREWVRKKYPLHYLISNLIDKK

Foldseek 3Di:
DVVLLLVLLVCVVVVHDLVVSCVVSVDDSVSSVVSVCCCPVNPVPSVVVVVVVCVVDVPQPPCNVPVPDVPDPVNCCVVPVPVCVVVVVVVVD